Protein AF-A0A7S9KYA9-F1 (afdb_monomer_lite)

Radius of gyration: 13.31 Å; chains: 1; bounding box: 33×30×32 Å

pLDDT: mean 78.44, std 15.38, range [40.72, 95.81]

Structure (mmCIF, N/CA/C/O backbone):
data_AF-A0A7S9KYA9-F1
#
_entry.id   AF-A0A7S9KYA9-F1
#
loop_
_atom_site.group_PDB
_atom_site.id
_atom_site.type_symbol
_atom_site.label_atom_id
_atom_site.label_alt_id
_atom_site.label_comp_id
_atom_site.label_asym_id
_atom_site.label_entity_id
_atom_site.label_seq_id
_atom_site.pdbx_PDB_ins_code
_atom_site.Cartn_x
_atom_site.Cartn_y
_atom_site.Cartn_z
_atom_site.occupancy
_atom_site.B_iso_or_equiv
_atom_site.auth_seq_id
_atom_site.auth_comp_id
_atom_site.auth_asym_id
_atom_site.auth_atom_id
_atom_site.pdbx_PDB_model_num
ATOM 1 N N . MET A 1 1 ? -15.526 -0.703 11.966 1.00 62.97 1 MET A N 1
ATOM 2 C CA . MET A 1 1 ? -14.620 -0.145 10.939 1.00 62.97 1 MET A CA 1
ATOM 3 C C . MET A 1 1 ? -15.340 -0.190 9.609 1.00 62.97 1 MET A C 1
ATOM 5 O O . MET A 1 1 ? -16.038 -1.167 9.370 1.00 62.97 1 MET A O 1
ATOM 9 N N . LYS A 1 2 ? -15.232 0.867 8.797 1.00 73.31 2 LYS A N 1
ATOM 10 C CA . LYS A 1 2 ? -15.683 0.812 7.404 1.00 73.31 2 LYS A CA 1
ATOM 11 C C . LYS A 1 2 ? -14.736 -0.103 6.628 1.00 73.31 2 LYS A C 1
ATOM 13 O O . LYS A 1 2 ? -13.529 -0.083 6.872 1.00 73.31 2 LYS A O 1
ATOM 18 N N . THR A 1 3 ? -15.306 -0.892 5.733 1.00 82.31 3 THR A N 1
ATOM 19 C CA . THR A 1 3 ? -14.563 -1.719 4.786 1.00 82.31 3 THR A CA 1
ATOM 20 C C . THR A 1 3 ? -14.681 -1.065 3.420 1.00 82.31 3 THR A C 1
ATOM 22 O O . THR A 1 3 ? -15.788 -0.685 3.031 1.00 82.31 3 THR A O 1
ATOM 25 N N . ILE A 1 4 ? -13.572 -0.912 2.707 1.00 89.50 4 ILE A N 1
ATOM 26 C CA . ILE A 1 4 ? -13.583 -0.422 1.327 1.00 89.50 4 ILE A CA 1
ATOM 27 C C . ILE A 1 4 ? -13.440 -1.590 0.357 1.00 89.50 4 ILE A C 1
ATOM 29 O O . ILE A 1 4 ? -12.759 -2.575 0.643 1.00 89.50 4 ILE A O 1
ATOM 33 N N . ALA A 1 5 ? -14.110 -1.487 -0.790 1.00 91.75 5 ALA A N 1
ATOM 34 C CA . ALA A 1 5 ? -13.909 -2.435 -1.877 1.00 91.75 5 ALA A CA 1
ATOM 35 C C . ALA A 1 5 ? -12.469 -2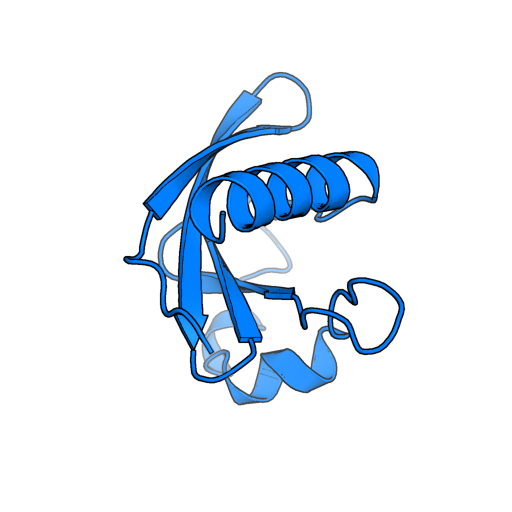.312 -2.413 1.00 91.75 5 ALA A C 1
ATOM 37 O O . ALA A 1 5 ? -11.933 -1.196 -2.415 1.00 91.75 5 ALA A O 1
ATOM 38 N N . PRO A 1 6 ? -11.863 -3.416 -2.891 1.00 93.81 6 PRO A N 1
ATOM 39 C CA . PRO A 1 6 ? -10.582 -3.356 -3.579 1.00 93.81 6 PRO A CA 1
ATOM 40 C C . PRO A 1 6 ? -10.620 -2.344 -4.721 1.00 93.81 6 PRO A C 1
ATOM 42 O O . PRO A 1 6 ? -11.648 -2.178 -5.386 1.00 93.81 6 PRO A O 1
ATOM 45 N N . PHE A 1 7 ? -9.506 -1.662 -4.943 1.00 95.19 7 PHE A N 1
ATOM 46 C CA . PHE A 1 7 ? -9.413 -0.658 -5.991 1.00 95.19 7 PHE A CA 1
ATOM 47 C C . PHE A 1 7 ? -8.021 -0.600 -6.589 1.00 95.19 7 PHE A C 1
ATOM 49 O O . PHE A 1 7 ? -7.042 -0.978 -5.957 1.00 95.19 7 PHE A O 1
ATOM 56 N N . GLU A 1 8 ? -7.945 -0.091 -7.808 1.00 95.81 8 GLU A N 1
ATOM 57 C CA . GLU A 1 8 ? -6.686 0.141 -8.500 1.00 95.81 8 GLU A CA 1
ATOM 58 C C . GLU A 1 8 ? -6.340 1.627 -8.465 1.00 95.81 8 GLU A C 1
ATOM 60 O O . GLU A 1 8 ? -7.226 2.490 -8.437 1.00 95.81 8 GLU A O 1
ATOM 65 N N . MET A 1 9 ? -5.046 1.925 -8.466 1.00 94.06 9 MET A N 1
ATOM 66 C CA . MET A 1 9 ? -4.537 3.279 -8.609 1.00 94.06 9 MET A CA 1
ATOM 67 C C . MET A 1 9 ? -3.304 3.306 -9.506 1.00 94.06 9 MET A C 1
ATOM 69 O O . MET A 1 9 ? -2.482 2.389 -9.498 1.00 94.06 9 MET A O 1
ATOM 73 N N . HIS A 1 10 ? -3.189 4.391 -10.268 1.00 92.00 10 HIS A N 1
ATOM 74 C CA . HIS A 1 10 ? -2.005 4.680 -11.060 1.00 92.00 10 HIS A CA 1
ATOM 75 C C . HIS A 1 10 ? -0.962 5.366 -10.188 1.00 92.00 10 HIS A C 1
ATOM 77 O O . HIS A 1 10 ? -1.268 6.321 -9.467 1.00 92.00 10 HIS A O 1
ATOM 83 N N . ILE A 1 11 ? 0.270 4.898 -10.296 1.00 88.62 11 ILE A N 1
ATOM 84 C CA . ILE A 1 11 ? 1.429 5.501 -9.653 1.00 88.62 11 ILE A CA 1
ATOM 85 C C . ILE A 1 11 ? 2.431 5.905 -10.727 1.00 88.62 11 ILE A C 1
ATOM 87 O O . ILE A 1 11 ? 2.460 5.309 -11.804 1.00 88.62 11 ILE A O 1
ATOM 91 N N . ASP A 1 12 ? 3.230 6.924 -10.438 1.00 84.31 12 ASP A N 1
ATOM 92 C CA . ASP A 1 12 ? 4.403 7.253 -11.241 1.00 84.31 12 ASP A CA 1
ATOM 93 C C . ASP A 1 12 ? 5.646 6.805 -10.480 1.00 84.31 12 ASP A C 1
ATOM 95 O O . ASP A 1 12 ? 5.839 7.181 -9.321 1.00 84.31 12 ASP A O 1
ATOM 99 N N . GLN A 1 13 ? 6.467 5.987 -11.128 1.00 77.25 13 GLN A N 1
ATOM 100 C CA . GLN A 1 13 ? 7.780 5.622 -10.629 1.00 77.25 13 GLN A CA 1
ATOM 101 C C . GLN A 1 13 ? 8.802 5.846 -11.734 1.00 77.25 13 GLN A C 1
ATOM 103 O O . GLN A 1 13 ? 8.744 5.224 -12.795 1.00 77.25 13 GLN A O 1
ATOM 108 N N . ASP A 1 14 ? 9.723 6.775 -11.487 1.00 77.31 14 ASP A N 1
ATOM 109 C CA . ASP A 1 14 ? 10.787 7.149 -12.420 1.00 77.31 14 ASP A CA 1
ATOM 110 C C . ASP A 1 14 ? 10.266 7.527 -13.823 1.00 77.31 14 ASP A C 1
ATOM 112 O O . ASP A 1 14 ? 10.882 7.206 -14.844 1.00 77.31 14 ASP A O 1
ATOM 116 N N . GLY A 1 15 ? 9.111 8.206 -13.889 1.00 79.00 15 GLY A N 1
ATOM 117 C CA . GLY A 1 15 ? 8.477 8.624 -15.143 1.00 79.00 15 GLY A CA 1
ATOM 118 C C . GLY A 1 15 ? 7.760 7.502 -15.899 1.00 79.00 15 GLY A C 1
ATOM 119 O O . GLY A 1 15 ? 7.402 7.681 -17.068 1.00 79.00 15 GLY A O 1
ATOM 120 N N . LYS A 1 16 ? 7.567 6.338 -15.268 1.00 81.88 16 LYS 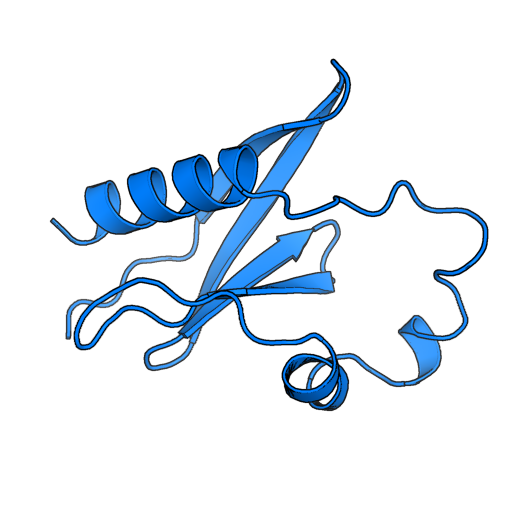A N 1
ATOM 121 C CA . LYS A 1 16 ? 6.721 5.255 -15.770 1.00 81.88 16 LYS A CA 1
ATOM 122 C C . LYS A 1 16 ? 5.438 5.194 -14.960 1.00 81.88 16 LYS A C 1
ATOM 124 O O . LYS A 1 16 ? 5.470 5.126 -13.734 1.00 81.88 16 LYS A O 1
ATOM 129 N N . SER A 1 17 ? 4.310 5.166 -15.667 1.00 86.19 17 SER A N 1
ATOM 130 C CA . SER A 1 17 ? 3.023 4.906 -15.035 1.00 86.19 17 SER A CA 1
ATOM 131 C C . SER A 1 17 ? 2.842 3.406 -14.829 1.00 86.19 17 SER A C 1
ATOM 133 O O . SER A 1 17 ? 2.815 2.647 -15.797 1.00 86.19 17 SER A O 1
ATOM 135 N N . GLU A 1 18 ? 2.687 3.007 -13.574 1.00 89.62 18 GLU A N 1
ATOM 136 C CA . GLU A 1 18 ? 2.394 1.639 -13.148 1.00 89.62 18 GLU A CA 1
ATOM 137 C C . GLU A 1 18 ? 1.007 1.592 -12.493 1.00 89.62 18 GLU A C 1
ATOM 139 O O . GLU A 1 18 ? 0.490 2.610 -12.023 1.00 89.62 18 GLU A O 1
ATOM 144 N N . VAL A 1 19 ? 0.391 0.409 -12.458 1.00 91.44 19 VAL A N 1
ATOM 145 C CA . VAL A 1 19 ? -0.903 0.192 -11.794 1.00 91.44 19 VAL A CA 1
ATOM 146 C C . VAL A 1 19 ? -0.710 -0.732 -10.608 1.00 91.44 19 VAL A C 1
ATOM 148 O O . VAL A 1 19 ? -0.243 -1.857 -10.768 1.00 91.44 19 VAL A O 1
ATOM 151 N N . ILE A 1 20 ? -1.121 -0.277 -9.428 1.00 92.25 20 ILE A N 1
ATOM 152 C CA . ILE A 1 20 ? -1.177 -1.100 -8.219 1.00 92.25 20 ILE A CA 1
ATOM 153 C C . ILE A 1 20 ? -2.627 -1.309 -7.798 1.00 92.25 20 ILE A C 1
ATOM 155 O O . ILE A 1 20 ? -3.482 -0.443 -7.994 1.00 92.25 20 ILE A O 1
ATOM 159 N N . SER A 1 21 ? -2.896 -2.452 -7.184 1.00 93.69 21 SER A N 1
ATOM 160 C CA . SER A 1 21 ? -4.173 -2.762 -6.555 1.00 93.69 21 SER A CA 1
ATOM 161 C C . SER A 1 21 ? -4.032 -2.645 -5.043 1.00 93.69 21 SER A C 1
ATOM 163 O O . SER A 1 21 ? -3.055 -3.105 -4.458 1.00 93.69 21 SER A O 1
ATOM 165 N N . ILE A 1 22 ? -5.022 -2.041 -4.402 1.00 94.31 22 ILE A N 1
ATOM 166 C CA . ILE A 1 22 ? -5.126 -1.929 -2.954 1.00 94.31 22 ILE A CA 1
ATOM 167 C C . ILE A 1 22 ? -6.282 -2.806 -2.494 1.00 94.31 22 ILE A C 1
ATOM 169 O O . ILE A 1 22 ? -7.419 -2.649 -2.948 1.00 94.31 22 ILE A O 1
ATOM 173 N N . GLN A 1 23 ? -5.994 -3.713 -1.568 1.00 93.19 23 GLN A N 1
ATOM 174 C CA . GLN A 1 23 ? -6.977 -4.606 -0.971 1.00 93.19 23 GLN A CA 1
ATOM 175 C C . GLN A 1 23 ? -6.967 -4.443 0.545 1.00 93.19 23 GLN A C 1
ATOM 177 O O . GLN A 1 23 ? -5.916 -4.478 1.177 1.00 93.19 23 GLN A O 1
ATOM 182 N N . GLN A 1 24 ? -8.144 -4.277 1.145 1.00 90.31 24 GLN A N 1
ATOM 183 C CA . GLN A 1 24 ? -8.258 -4.278 2.597 1.00 90.31 24 GLN A CA 1
ATOM 184 C C . GLN A 1 24 ? -8.373 -5.716 3.107 1.00 90.31 24 GLN A C 1
ATOM 186 O O . GLN A 1 24 ? -9.283 -6.441 2.708 1.00 90.31 24 GLN A O 1
ATOM 191 N N . GLU A 1 25 ? -7.493 -6.096 4.030 1.00 87.31 25 GLU A N 1
ATOM 192 C CA . GLU A 1 25 ? -7.574 -7.349 4.773 1.00 87.31 25 GLU A CA 1
ATOM 193 C C . GLU A 1 25 ? -7.621 -7.082 6.278 1.00 87.31 25 GLU A C 1
ATOM 195 O O . GLU A 1 25 ? -6.659 -6.610 6.887 1.00 87.31 25 GLU A O 1
ATOM 200 N N . HIS A 1 26 ? -8.766 -7.374 6.895 1.00 85.00 26 HIS A N 1
ATOM 201 C CA . HIS A 1 26 ? -9.094 -6.972 8.261 1.00 85.00 26 HIS A CA 1
ATOM 202 C C . HIS A 1 26 ? -8.873 -5.463 8.490 1.00 85.00 26 HIS A C 1
ATOM 204 O O . HIS A 1 26 ? -9.623 -4.615 7.997 1.00 85.00 26 HIS A O 1
ATOM 210 N N . THR A 1 27 ? -7.856 -5.124 9.282 1.00 85.56 27 THR A N 1
ATOM 211 C CA . THR A 1 27 ? -7.454 -3.751 9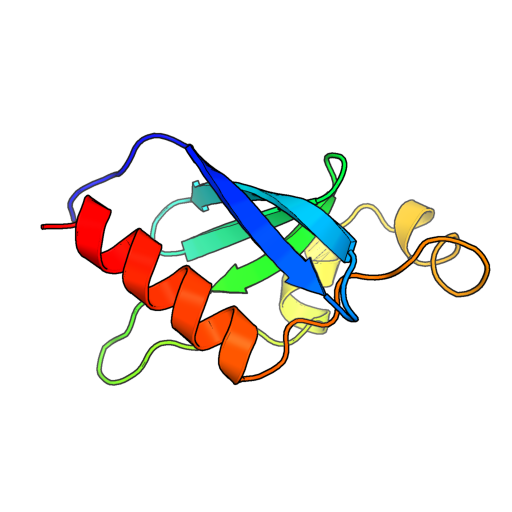.576 1.00 85.56 27 THR A CA 1
ATOM 212 C C . THR A 1 27 ? -6.281 -3.298 8.726 1.00 85.56 27 THR A C 1
ATOM 214 O O . THR A 1 27 ? -5.877 -2.165 8.886 1.00 85.56 27 THR A O 1
ATOM 217 N N . LEU A 1 28 ? -5.725 -4.134 7.853 1.00 89.56 28 LEU A N 1
ATOM 218 C CA . LEU A 1 28 ? -4.548 -3.841 7.041 1.00 89.56 28 LEU A CA 1
ATOM 219 C C . LEU A 1 28 ? -4.946 -3.544 5.593 1.00 89.56 28 LEU A C 1
ATOM 221 O O . LEU A 1 28 ? -6.003 -3.966 5.129 1.00 89.56 28 LEU A O 1
ATOM 225 N N . PHE A 1 29 ? -4.074 -2.848 4.876 1.00 91.44 29 PHE A N 1
ATOM 226 C CA . PHE A 1 29 ? -4.213 -2.571 3.452 1.00 91.44 29 PHE A CA 1
ATOM 227 C C . PHE A 1 29 ? -3.011 -3.146 2.719 1.00 91.44 29 PHE A C 1
ATOM 229 O O . PHE A 1 29 ? -1.883 -2.701 2.908 1.00 91.44 29 PHE A O 1
ATOM 236 N N . GLU A 1 30 ? -3.252 -4.161 1.907 1.00 91.19 30 GLU A N 1
ATOM 237 C CA . GLU A 1 30 ? -2.244 -4.797 1.074 1.00 91.19 30 GLU A CA 1
ATOM 238 C C . GLU A 1 30 ? -2.094 -4.006 -0.226 1.00 91.19 30 GLU A C 1
ATOM 240 O O . GLU A 1 30 ? -3.083 -3.643 -0.867 1.00 91.19 30 GLU A O 1
ATOM 245 N N . ILE A 1 31 ? -0.845 -3.730 -0.591 1.00 90.94 31 ILE A N 1
ATOM 246 C CA . ILE A 1 31 ? -0.456 -3.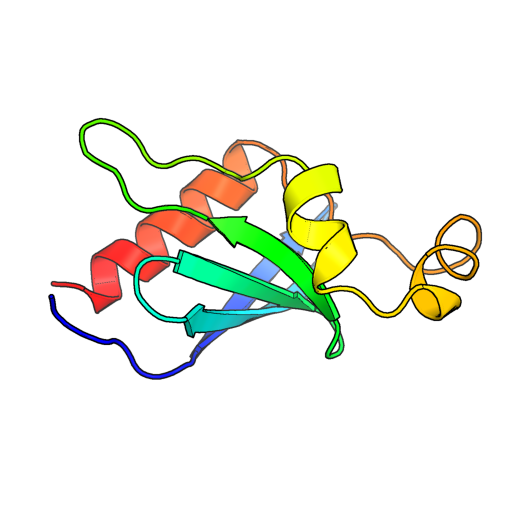095 -1.844 1.00 90.94 31 ILE A CA 1
ATOM 247 C C . ILE A 1 31 ? 0.027 -4.206 -2.765 1.00 90.94 31 ILE A C 1
ATOM 249 O O . ILE A 1 31 ? 0.990 -4.906 -2.443 1.00 90.94 31 ILE A O 1
ATOM 253 N N . ILE A 1 32 ? -0.643 -4.367 -3.898 1.00 87.88 32 ILE A N 1
ATOM 254 C CA . ILE A 1 32 ? -0.447 -5.476 -4.823 1.00 87.88 32 ILE A CA 1
ATOM 255 C C . ILE A 1 32 ? 0.009 -4.925 -6.174 1.00 87.88 32 ILE A C 1
ATOM 257 O O . ILE A 1 32 ? -0.632 -4.044 -6.741 1.00 87.88 32 ILE A O 1
ATOM 261 N N . HIS A 1 33 ? 1.088 -5.471 -6.724 1.00 87.00 33 HIS A N 1
ATOM 262 C CA . HIS A 1 33 ? 1.554 -5.192 -8.085 1.00 87.00 33 HIS A CA 1
ATOM 263 C C . HIS A 1 33 ? 1.775 -6.509 -8.815 1.00 87.00 33 HIS A C 1
ATOM 265 O O . HIS A 1 33 ? 2.367 -7.435 -8.265 1.00 87.00 33 HIS A O 1
ATOM 271 N N . HIS A 1 34 ? 1.230 -6.625 -10.028 1.00 84.31 34 HIS A N 1
ATOM 272 C CA . HIS A 1 34 ? 1.295 -7.851 -10.837 1.00 84.31 34 HIS A CA 1
ATOM 273 C C . HIS A 1 34 ? 0.891 -9.132 -10.075 1.00 84.31 34 HIS A C 1
ATOM 275 O O . HIS A 1 34 ? 1.502 -10.187 -10.227 1.00 84.31 34 HIS A O 1
ATOM 281 N N . GLY A 1 35 ? -0.154 -9.037 -9.243 1.00 78.50 35 GLY A N 1
ATOM 282 C CA . GLY A 1 35 ? -0.675 -10.161 -8.455 1.00 78.50 35 GLY A CA 1
ATOM 283 C C . GLY A 1 35 ? 0.137 -10.510 -7.203 1.00 78.50 35 GLY A C 1
ATOM 284 O O . GLY A 1 35 ? -0.184 -11.494 -6.542 1.00 78.50 35 GLY A O 1
ATOM 285 N N . ARG A 1 36 ? 1.158 -9.715 -6.857 1.00 79.06 36 ARG A N 1
ATOM 286 C CA . ARG A 1 36 ? 2.037 -9.934 -5.701 1.00 79.06 36 ARG A CA 1
ATOM 287 C C . ARG A 1 36 ? 1.901 -8.822 -4.680 1.00 79.06 36 ARG A C 1
ATOM 289 O O . ARG A 1 36 ? 1.880 -7.652 -5.051 1.00 79.06 36 ARG A O 1
ATOM 296 N N . VAL A 1 37 ? 1.873 -9.175 -3.398 1.00 83.75 37 VAL A N 1
ATOM 297 C CA . VAL A 1 37 ? 1.911 -8.188 -2.312 1.00 83.75 37 VAL A CA 1
ATOM 298 C C . VAL A 1 37 ? 3.319 -7.598 -2.235 1.00 83.75 37 VAL A C 1
ATOM 300 O O . VAL A 1 37 ? 4.277 -8.304 -1.932 1.00 83.75 37 VAL A O 1
ATOM 303 N N . ILE A 1 38 ? 3.435 -6.299 -2.503 1.00 83.69 38 ILE A N 1
ATOM 304 C CA . ILE A 1 38 ? 4.693 -5.537 -2.448 1.00 83.69 38 ILE A CA 1
ATOM 305 C C . ILE A 1 38 ? 4.805 -4.678 -1.183 1.00 83.69 38 ILE A C 1
ATOM 307 O O . ILE A 1 38 ? 5.878 -4.175 -0.863 1.00 83.69 38 ILE A O 1
ATOM 311 N N . GLY A 1 39 ? 3.707 -4.517 -0.443 1.00 86.00 39 GLY A N 1
ATOM 312 C CA . GLY A 1 39 ? 3.677 -3.763 0.803 1.00 86.00 39 GLY A CA 1
ATOM 313 C C . GLY A 1 39 ? 2.385 -3.980 1.573 1.00 86.00 39 GLY A C 1
ATOM 314 O O . GLY A 1 39 ? 1.371 -4.388 1.011 1.00 86.00 39 GLY A O 1
ATOM 315 N N . VAL A 1 40 ? 2.415 -3.692 2.871 1.00 89.62 40 VAL A N 1
ATOM 316 C CA . VAL A 1 40 ? 1.225 -3.721 3.724 1.00 89.62 40 VAL A CA 1
ATOM 317 C C . VAL A 1 40 ? 1.221 -2.475 4.592 1.00 89.62 40 VAL A C 1
ATOM 319 O O . VAL A 1 40 ? 2.152 -2.240 5.359 1.00 89.62 40 VAL A O 1
ATOM 322 N N . LEU A 1 41 ? 0.165 -1.680 4.471 1.00 90.81 41 LEU A N 1
ATOM 323 C CA . LEU A 1 41 ? -0.081 -0.506 5.288 1.00 90.81 41 LEU A CA 1
ATOM 324 C C . LEU A 1 41 ? -1.010 -0.862 6.440 1.00 90.81 41 LEU A C 1
ATOM 326 O O . LEU A 1 41 ? -2.074 -1.457 6.263 1.00 90.81 41 LEU A O 1
ATOM 330 N N . LYS A 1 42 ? -0.615 -0.452 7.637 1.00 88.50 42 LYS A N 1
ATOM 331 C CA . LYS A 1 42 ? -1.445 -0.517 8.826 1.00 88.50 42 LYS A CA 1
ATOM 332 C C . LYS A 1 42 ? -1.978 0.890 9.120 1.00 88.50 42 LYS A C 1
ATOM 334 O O . LYS A 1 42 ? -1.169 1.794 9.346 1.00 88.50 42 LYS A O 1
ATOM 339 N N . PRO A 1 43 ? -3.307 1.093 9.115 1.00 80.81 43 PRO A N 1
ATOM 340 C CA . PRO A 1 43 ? -3.914 2.343 9.517 1.00 80.81 43 PRO A CA 1
ATOM 341 C C . PRO A 1 43 ? -3.606 2.617 10.992 1.00 80.81 43 PRO A C 1
ATOM 343 O O . PRO A 1 43 ? -3.429 1.679 11.784 1.00 80.81 43 PRO A O 1
ATOM 346 N N . PRO A 1 44 ? -3.550 3.896 11.368 1.00 71.88 44 PRO A N 1
ATOM 347 C CA . PRO A 1 44 ? -3.108 4.278 12.685 1.00 71.88 44 PRO A CA 1
ATOM 348 C C . PRO A 1 44 ? -4.021 3.878 13.834 1.00 71.88 44 PRO A C 1
ATOM 350 O O . PRO A 1 44 ? -5.245 3.837 13.712 1.00 71.88 44 PRO A O 1
ATOM 353 N N . GLY A 1 45 ? -3.387 3.752 15.003 1.00 64.44 45 GLY A N 1
ATOM 354 C CA . GLY A 1 45 ? -3.890 4.440 16.194 1.00 64.44 45 GLY A CA 1
ATOM 355 C C . GLY A 1 45 ? -3.466 5.924 16.248 1.00 64.44 45 GLY A C 1
ATOM 356 O O . GLY A 1 45 ? -4.258 6.733 16.717 1.00 64.44 45 GLY A O 1
ATOM 357 N N . GLU A 1 46 ? -2.270 6.274 15.729 1.00 60.06 46 GLU A N 1
ATOM 358 C CA . GLU A 1 46 ? -1.711 7.649 15.659 1.00 60.06 46 GLU A CA 1
ATOM 359 C C . GLU A 1 46 ? -1.186 8.040 14.249 1.00 60.06 46 GLU A C 1
ATOM 361 O O . GLU A 1 46 ? -1.784 8.929 13.657 1.00 60.06 46 GLU A O 1
ATOM 366 N N . ASP A 1 47 ? -0.204 7.332 13.648 1.00 77.56 47 ASP A N 1
ATOM 367 C CA . ASP A 1 47 ? 0.182 7.473 12.211 1.00 77.56 47 ASP A CA 1
ATOM 368 C C . ASP A 1 47 ? 0.138 6.164 11.375 1.00 77.56 47 ASP A C 1
ATOM 370 O O . ASP A 1 47 ? 0.246 5.059 11.919 1.00 77.56 47 ASP A O 1
ATOM 374 N N . TRP A 1 48 ? -0.028 6.277 10.044 1.00 85.81 48 TRP A N 1
ATOM 375 C CA . TRP A 1 48 ? 0.011 5.142 9.102 1.00 85.81 48 TRP A CA 1
ATOM 376 C C . TRP A 1 48 ? 1.403 4.504 9.056 1.00 85.81 48 TRP A C 1
ATOM 378 O O . TRP A 1 48 ? 2.410 5.197 8.930 1.00 85.81 48 TRP A O 1
ATOM 388 N N . GLN A 1 49 ? 1.465 3.171 9.110 1.00 87.50 49 GLN A N 1
ATOM 389 C CA . GLN A 1 49 ? 2.730 2.431 9.137 1.00 87.50 49 GLN A CA 1
ATOM 390 C C . GLN A 1 49 ? 2.840 1.461 7.963 1.00 87.50 49 GLN A C 1
ATOM 392 O O . GLN A 1 49 ? 2.000 0.574 7.810 1.00 87.50 49 GLN A O 1
ATOM 397 N N . LEU A 1 50 ? 3.907 1.589 7.170 1.00 87.06 50 LEU A N 1
ATOM 398 C CA . LEU A 1 50 ? 4.327 0.545 6.237 1.00 87.06 50 LEU A CA 1
ATOM 399 C C . LEU A 1 50 ? 5.014 -0.567 7.034 1.00 87.06 50 LEU A C 1
ATOM 401 O O . LEU A 1 50 ? 6.011 -0.321 7.715 1.00 87.06 50 LEU A O 1
ATOM 405 N N . LEU A 1 51 ? 4.453 -1.774 6.990 1.00 84.00 51 LEU A N 1
ATOM 406 C CA . LEU A 1 51 ? 5.009 -2.913 7.709 1.00 84.00 51 LEU A CA 1
ATOM 407 C C . LEU A 1 51 ? 6.335 -3.356 7.072 1.00 84.00 51 LEU A C 1
ATOM 409 O O . LEU A 1 51 ? 6.464 -3.333 5.846 1.00 84.00 51 LEU A O 1
ATOM 413 N N . PRO A 1 52 ? 7.320 -3.769 7.888 1.00 75.12 52 PRO A N 1
ATOM 414 C CA . PRO A 1 52 ? 8.595 -4.249 7.380 1.00 75.12 52 PRO A CA 1
ATOM 415 C C . PRO A 1 52 ? 8.406 -5.551 6.595 1.00 75.12 52 PRO A C 1
ATOM 417 O O . PRO A 1 52 ? 7.524 -6.358 6.903 1.00 75.12 52 PRO A O 1
ATOM 420 N N . PHE A 1 53 ? 9.242 -5.750 5.575 1.00 68.31 53 PHE A N 1
ATOM 421 C CA . PHE A 1 53 ? 9.104 -6.841 4.610 1.00 68.31 53 PHE A CA 1
ATOM 422 C C . PHE A 1 53 ? 9.062 -8.220 5.275 1.00 68.31 53 PHE A C 1
ATOM 424 O O . PHE A 1 53 ? 8.307 -9.078 4.838 1.00 68.31 53 PHE A O 1
ATOM 431 N N . GLU A 1 54 ? 9.790 -8.432 6.371 1.00 67.31 54 GLU A N 1
ATOM 432 C CA . GLU A 1 54 ? 9.819 -9.696 7.115 1.00 67.31 54 GLU A CA 1
ATOM 433 C C . GLU A 1 54 ? 8.437 -10.098 7.649 1.00 67.31 54 GLU A C 1
ATOM 435 O O . GLU A 1 54 ? 8.121 -11.282 7.703 1.00 67.31 54 GLU A O 1
ATOM 440 N N . GLN A 1 55 ? 7.589 -9.124 7.996 1.00 66.38 55 GLN A N 1
ATOM 441 C CA . GLN A 1 55 ? 6.211 -9.373 8.440 1.00 66.38 55 GLN A CA 1
ATOM 442 C C . GLN A 1 55 ? 5.261 -9.673 7.273 1.00 66.38 55 GLN A C 1
ATOM 444 O O . GLN A 1 55 ? 4.171 -10.205 7.474 1.00 66.38 55 GLN A O 1
ATOM 449 N N . ILE A 1 56 ? 5.660 -9.313 6.054 1.00 67.06 56 ILE A N 1
ATOM 450 C CA . ILE A 1 56 ? 4.902 -9.532 4.820 1.00 67.06 56 ILE A CA 1
ATOM 451 C C . ILE A 1 56 ? 5.368 -10.826 4.141 1.00 67.06 56 ILE A C 1
ATOM 453 O O . ILE A 1 56 ? 4.569 -11.509 3.512 1.00 67.06 56 ILE A O 1
ATOM 457 N N . ALA A 1 57 ? 6.634 -11.211 4.316 1.00 59.62 57 ALA A N 1
ATOM 458 C CA . ALA A 1 57 ? 7.254 -12.378 3.699 1.00 59.62 57 ALA A CA 1
ATOM 459 C C . ALA A 1 57 ? 6.557 -13.697 4.061 1.00 59.62 57 ALA A C 1
ATOM 461 O O . ALA A 1 57 ? 6.525 -14.598 3.235 1.00 59.62 57 ALA A O 1
ATOM 462 N N . GLU A 1 58 ? 5.928 -13.809 5.236 1.00 60.78 58 GLU A N 1
ATOM 463 C CA . GLU A 1 58 ? 5.102 -14.979 5.585 1.00 60.78 58 GLU A CA 1
ATOM 464 C C . GLU A 1 58 ? 3.844 -15.114 4.707 1.00 60.78 58 GLU A C 1
ATOM 466 O O . GLU A 1 58 ? 3.302 -16.210 4.560 1.00 60.78 58 GLU A O 1
ATOM 471 N N . LYS A 1 59 ? 3.385 -14.012 4.099 1.00 58.97 59 LYS A N 1
ATOM 472 C CA . LYS A 1 59 ? 2.281 -13.980 3.128 1.00 58.97 59 LYS A CA 1
ATOM 473 C C . LYS A 1 59 ? 2.750 -14.138 1.681 1.00 58.97 59 LYS A C 1
ATOM 475 O O . LYS A 1 59 ? 1.930 -14.423 0.812 1.00 58.97 59 LYS A O 1
ATOM 480 N N . ILE A 1 60 ? 4.042 -13.946 1.415 1.00 59.88 60 ILE A N 1
ATOM 481 C CA . ILE A 1 60 ? 4.634 -14.082 0.083 1.00 59.88 60 ILE A CA 1
ATOM 482 C C . ILE A 1 60 ? 5.115 -15.531 -0.066 1.00 59.88 60 ILE A C 1
ATOM 484 O O . ILE A 1 60 ? 5.917 -15.998 0.743 1.00 59.88 60 ILE A O 1
ATOM 488 N N . PRO A 1 61 ? 4.666 -16.282 -1.082 1.00 55.72 61 PRO A N 1
ATOM 489 C CA . PRO A 1 61 ? 5.165 -17.632 -1.288 1.00 55.72 61 PRO A CA 1
ATOM 490 C C . PRO A 1 61 ? 6.694 -17.633 -1.446 1.00 55.72 61 PRO A C 1
ATOM 492 O O . PRO A 1 61 ? 7.239 -16.892 -2.262 1.00 55.72 61 PRO A O 1
ATOM 495 N N . LEU A 1 62 ? 7.392 -18.490 -0.691 1.00 50.88 62 LEU A N 1
ATOM 496 C CA . LEU A 1 62 ? 8.865 -18.527 -0.622 1.00 50.88 62 LEU A CA 1
ATOM 497 C C . LEU A 1 62 ? 9.553 -18.638 -1.997 1.00 50.88 62 LEU A C 1
ATOM 499 O O . LEU A 1 62 ? 10.667 -18.154 -2.170 1.00 50.88 62 LEU A O 1
ATOM 503 N N . PHE A 1 63 ? 8.884 -19.233 -2.989 1.00 49.19 63 PHE A N 1
ATOM 504 C CA . PHE A 1 63 ? 9.404 -19.370 -4.352 1.00 49.19 63 PHE A CA 1
ATOM 505 C C . PHE A 1 63 ? 9.426 -18.054 -5.154 1.00 49.19 63 PHE A C 1
ATOM 507 O O . PHE A 1 63 ? 10.092 -17.987 -6.183 1.00 49.19 63 PHE A O 1
ATOM 514 N N . GLU A 1 64 ? 8.722 -17.009 -4.712 1.00 49.97 64 GLU A N 1
ATOM 515 C CA . GLU A 1 64 ? 8.748 -15.684 -5.348 1.00 49.97 64 GLU A CA 1
ATOM 516 C C . GLU A 1 64 ? 9.874 -14.787 -4.812 1.00 49.97 64 GLU A C 1
ATOM 518 O O . GLU A 1 64 ? 10.251 -13.819 -5.470 1.00 49.97 64 GLU A O 1
ATOM 523 N N . ILE A 1 65 ? 10.449 -15.124 -3.651 1.00 51.78 65 ILE A N 1
ATOM 524 C CA . ILE A 1 65 ? 11.520 -14.351 -3.003 1.00 51.78 65 ILE A CA 1
ATOM 525 C C . ILE A 1 65 ? 12.835 -14.477 -3.791 1.00 51.78 65 ILE A C 1
ATOM 527 O O . ILE A 1 65 ? 13.532 -13.483 -3.995 1.00 51.78 65 ILE A O 1
ATOM 531 N N . ASP A 1 66 ? 13.146 -15.674 -4.300 1.00 44.00 66 ASP A N 1
ATOM 532 C CA . ASP A 1 66 ? 14.386 -15.940 -5.046 1.00 44.00 66 ASP A CA 1
ATOM 533 C C . ASP A 1 66 ? 14.363 -15.425 -6.498 1.00 44.00 66 ASP A C 1
ATOM 535 O O . ASP A 1 66 ? 15.415 -15.150 -7.073 1.00 44.00 66 ASP A O 1
ATOM 539 N N . LEU A 1 67 ? 13.182 -15.231 -7.097 1.00 46.09 67 LEU A N 1
ATOM 540 C CA . LEU A 1 67 ? 13.046 -14.744 -8.480 1.00 46.09 67 LEU A CA 1
ATOM 541 C C . LEU A 1 67 ? 13.241 -13.219 -8.615 1.00 46.09 67 LEU A C 1
ATOM 543 O O . LEU A 1 67 ? 13.404 -12.715 -9.725 1.00 46.09 67 LEU A O 1
ATOM 547 N N . ASN A 1 68 ? 13.245 -12.480 -7.501 1.00 46.91 68 ASN A N 1
ATOM 548 C CA . ASN A 1 68 ? 13.123 -11.017 -7.475 1.00 46.91 68 ASN A CA 1
ATOM 549 C C . ASN A 1 68 ? 14.437 -10.240 -7.289 1.00 46.91 68 ASN A C 1
ATOM 551 O O . ASN A 1 68 ? 14.400 -9.017 -7.186 1.00 46.91 68 ASN A O 1
ATOM 555 N N . ARG A 1 69 ? 15.610 -10.887 -7.271 1.00 46.84 69 ARG A N 1
ATOM 556 C CA . ARG A 1 69 ? 16.882 -10.134 -7.254 1.00 46.84 69 ARG A CA 1
ATOM 557 C C . ARG A 1 69 ? 17.364 -9.669 -8.628 1.00 46.84 69 ARG A C 1
ATOM 559 O O . ARG A 1 69 ? 18.323 -8.904 -8.664 1.00 46.84 69 ARG A O 1
ATOM 566 N N . SER A 1 70 ? 16.760 -10.121 -9.729 1.00 40.72 70 SER A N 1
ATOM 567 C CA . SER A 1 70 ? 17.410 -10.000 -11.043 1.00 40.72 70 SER A CA 1
ATOM 568 C C . SER A 1 70 ? 16.648 -9.219 -12.114 1.00 40.72 70 SER A C 1
ATOM 570 O O . SER A 1 70 ? 17.319 -8.490 -12.827 1.00 40.72 70 SER A O 1
ATOM 572 N N . ASP A 1 71 ? 15.316 -9.317 -12.257 1.00 41.31 71 ASP A N 1
ATOM 573 C CA . ASP A 1 71 ? 14.711 -8.941 -13.559 1.00 41.31 71 ASP A CA 1
ATOM 574 C C . ASP A 1 71 ? 13.285 -8.345 -13.558 1.00 41.31 71 ASP A C 1
ATOM 576 O O . ASP A 1 71 ? 12.660 -8.248 -14.614 1.00 41.31 71 ASP A O 1
ATOM 580 N N . GLN A 1 72 ? 12.734 -7.894 -12.430 1.00 49.22 72 GLN A N 1
ATOM 581 C CA . GLN A 1 72 ? 11.457 -7.162 -12.441 1.00 49.22 72 GLN A CA 1
ATOM 582 C C . GLN A 1 72 ? 11.638 -5.833 -11.723 1.00 49.22 72 GLN A C 1
ATOM 584 O O . GLN A 1 72 ? 12.188 -5.799 -10.629 1.00 49.22 72 GLN A O 1
ATOM 589 N N . SER A 1 73 ? 11.228 -4.741 -12.369 1.00 52.09 73 SER A N 1
ATOM 590 C CA . SER A 1 73 ? 11.196 -3.391 -11.807 1.00 52.09 73 SER A CA 1
ATOM 591 C C . SER A 1 73 ? 10.374 -3.401 -10.522 1.00 52.09 73 SER A C 1
ATOM 593 O O . SER A 1 73 ? 9.150 -3.283 -10.561 1.00 52.09 73 SER A O 1
ATOM 595 N N . ALA A 1 74 ? 11.045 -3.635 -9.398 1.00 65.12 74 ALA A N 1
ATOM 596 C CA . ALA A 1 74 ? 10.418 -3.663 -8.097 1.00 65.12 74 ALA A CA 1
ATOM 597 C C . ALA A 1 74 ? 9.883 -2.258 -7.830 1.00 65.12 74 ALA A C 1
ATOM 599 O O . ALA A 1 74 ? 10.633 -1.280 -7.889 1.00 65.12 74 ALA A O 1
ATOM 600 N N . ILE A 1 75 ? 8.577 -2.142 -7.592 1.00 73.62 75 ILE A N 1
ATOM 601 C CA . ILE A 1 75 ? 8.032 -0.871 -7.135 1.00 73.62 75 ILE A CA 1
ATOM 602 C C . ILE A 1 75 ? 8.660 -0.569 -5.780 1.00 73.62 75 ILE A C 1
ATOM 604 O O . ILE A 1 75 ? 8.495 -1.339 -4.832 1.00 73.62 75 ILE A O 1
ATOM 608 N N . GLU A 1 76 ? 9.386 0.540 -5.684 1.00 78.69 76 GLU A N 1
ATOM 609 C CA . GLU A 1 76 ? 10.000 0.952 -4.431 1.00 78.69 76 GLU A CA 1
ATOM 610 C C . GLU A 1 76 ? 9.020 1.865 -3.688 1.00 78.69 76 GLU A C 1
ATOM 612 O O . GLU A 1 76 ? 8.726 2.988 -4.100 1.00 78.6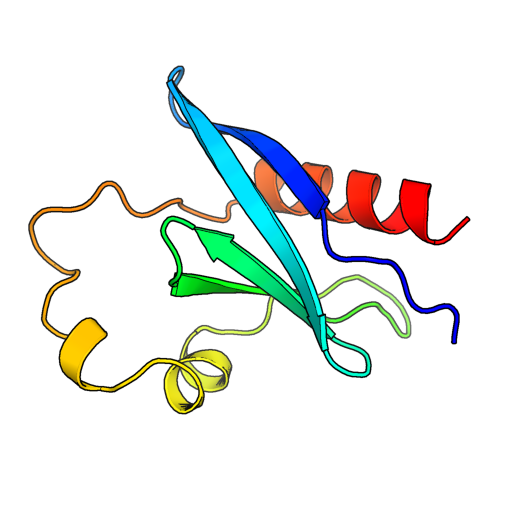9 76 GLU A O 1
ATOM 617 N N . LEU A 1 77 ? 8.478 1.365 -2.573 1.00 82.75 77 LEU A N 1
ATOM 618 C CA . LEU A 1 77 ? 7.506 2.076 -1.738 1.00 82.75 77 LEU A CA 1
ATOM 619 C C . LEU A 1 77 ? 8.179 3.172 -0.895 1.00 82.75 77 LEU A C 1
ATOM 621 O O . LEU A 1 77 ? 8.274 3.086 0.329 1.00 82.75 77 LEU A O 1
ATOM 625 N N . HIS A 1 78 ? 8.662 4.219 -1.557 1.00 82.62 78 HIS A N 1
ATOM 626 C CA . HIS A 1 78 ? 9.237 5.390 -0.903 1.00 82.62 78 HIS A CA 1
ATOM 627 C C . HIS A 1 78 ? 8.173 6.281 -0.251 1.00 82.62 78 HIS A C 1
ATOM 629 O O . HIS A 1 78 ? 6.994 6.238 -0.600 1.00 82.62 78 HIS A O 1
ATOM 635 N N . GLY A 1 79 ? 8.610 7.170 0.648 1.00 83.44 79 GLY A N 1
ATOM 636 C CA . GLY A 1 79 ? 7.734 8.079 1.399 1.00 83.44 79 GLY A CA 1
ATOM 637 C C . GLY A 1 79 ? 6.684 8.827 0.558 1.00 83.44 79 GLY A C 1
ATOM 638 O O . GLY A 1 79 ? 5.510 8.784 0.920 1.00 83.44 79 GLY A O 1
ATOM 639 N N . PRO A 1 80 ? 7.037 9.472 -0.573 1.00 87.56 80 PRO A N 1
ATOM 640 C CA . PRO A 1 80 ? 6.054 10.163 -1.413 1.00 87.56 80 PRO A CA 1
ATOM 641 C C . PRO A 1 80 ? 4.964 9.240 -1.971 1.00 87.56 80 PRO A C 1
ATOM 643 O O . PRO A 1 80 ? 3.785 9.584 -1.919 1.00 87.56 80 PRO A O 1
ATOM 646 N N . LEU A 1 81 ? 5.353 8.056 -2.450 1.00 88.19 81 LEU A N 1
ATOM 647 C CA . LEU A 1 81 ? 4.426 7.067 -2.992 1.00 88.19 81 LEU A CA 1
ATOM 648 C C . LEU A 1 81 ? 3.512 6.511 -1.895 1.00 88.19 81 LEU A C 1
ATOM 650 O O . LEU A 1 81 ? 2.299 6.436 -2.072 1.00 88.19 81 LEU A O 1
ATOM 654 N N . VAL A 1 82 ? 4.074 6.199 -0.725 1.00 89.56 82 VAL A N 1
ATOM 655 C CA . VAL A 1 82 ? 3.299 5.777 0.449 1.00 89.56 82 VAL A CA 1
ATOM 656 C C . VAL A 1 82 ? 2.268 6.841 0.833 1.00 89.56 82 VAL A C 1
ATOM 658 O O . VAL A 1 82 ? 1.106 6.506 1.046 1.00 89.56 82 VAL A O 1
ATOM 661 N N . ASN A 1 83 ? 2.649 8.121 0.849 1.00 90.19 83 ASN A N 1
ATOM 662 C CA . ASN A 1 83 ? 1.729 9.217 1.160 1.00 90.19 83 ASN A CA 1
ATOM 663 C C . ASN A 1 83 ? 0.585 9.330 0.143 1.00 90.19 83 ASN A C 1
ATOM 665 O O . ASN A 1 83 ? -0.556 9.577 0.531 1.00 90.19 83 ASN A O 1
ATOM 669 N N . GLN A 1 84 ? 0.870 9.129 -1.147 1.00 92.06 84 GLN A N 1
ATOM 670 C CA . GLN A 1 84 ? -0.158 9.103 -2.188 1.00 92.06 84 GLN A CA 1
ATOM 671 C C . GLN A 1 84 ? -1.148 7.952 -1.963 1.00 92.06 84 GLN A C 1
ATOM 673 O O . GLN A 1 84 ? -2.359 8.169 -1.999 1.00 92.06 84 GLN A O 1
ATOM 678 N N . ILE A 1 85 ? -0.644 6.745 -1.686 1.00 92.31 85 ILE A N 1
ATOM 679 C CA . ILE A 1 85 ? -1.471 5.562 -1.409 1.00 92.31 85 ILE A CA 1
ATOM 680 C 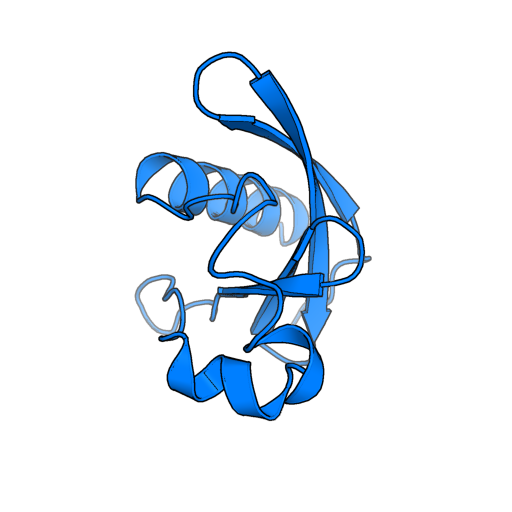C . ILE A 1 85 ? -2.355 5.801 -0.180 1.00 92.31 85 ILE A C 1
ATOM 682 O O . ILE A 1 85 ? -3.560 5.560 -0.229 1.00 92.31 85 ILE A O 1
ATOM 686 N N . VAL A 1 86 ? -1.778 6.318 0.908 1.00 92.75 86 VAL A N 1
ATOM 687 C CA . VAL A 1 86 ? -2.512 6.642 2.139 1.00 92.75 86 VAL A CA 1
ATOM 688 C C . VAL A 1 86 ? -3.633 7.643 1.863 1.00 92.75 86 VAL A C 1
ATOM 690 O O . VAL A 1 86 ? -4.771 7.395 2.257 1.00 92.75 86 VAL A O 1
ATOM 693 N N . GLY A 1 87 ? -3.351 8.729 1.136 1.00 91.88 87 GLY A N 1
ATOM 694 C CA . GLY A 1 87 ? -4.362 9.733 0.797 1.00 91.88 87 GLY A CA 1
ATOM 695 C C . GLY A 1 87 ? -5.543 9.153 0.010 1.00 91.88 87 GLY A C 1
ATOM 696 O O . GLY A 1 87 ? -6.699 9.464 0.302 1.00 91.88 87 GLY A O 1
ATOM 697 N N . GLU A 1 88 ? -5.275 8.255 -0.940 1.00 94.06 88 GLU A N 1
ATOM 698 C CA . GLU A 1 88 ? -6.325 7.561 -1.696 1.00 94.06 88 GLU A CA 1
ATOM 699 C C . GLU A 1 88 ? -7.150 6.605 -0.826 1.00 94.06 88 GLU A C 1
ATOM 701 O O . GLU A 1 88 ? -8.379 6.555 -0.946 1.00 94.06 88 GLU A O 1
ATOM 706 N N . ILE A 1 89 ? -6.508 5.875 0.091 1.00 92.06 89 ILE A N 1
ATOM 707 C CA . ILE A 1 89 ? -7.217 5.014 1.045 1.00 92.06 89 ILE A CA 1
ATOM 708 C C . ILE A 1 89 ? -8.126 5.858 1.949 1.00 92.06 89 ILE A C 1
ATOM 710 O O . ILE A 1 89 ? -9.302 5.533 2.130 1.00 92.06 89 ILE A O 1
ATOM 714 N N . GLU A 1 90 ? -7.622 6.968 2.486 1.00 91.12 90 GLU A N 1
ATOM 715 C CA . GLU A 1 90 ? -8.392 7.865 3.351 1.00 91.12 90 GLU A CA 1
ATOM 716 C C . GLU A 1 90 ? -9.585 8.495 2.633 1.00 91.12 90 GLU A C 1
ATOM 718 O O . GLU A 1 90 ? -10.677 8.559 3.202 1.00 91.12 90 GLU A O 1
ATOM 723 N N . ASN A 1 91 ? -9.416 8.908 1.374 1.00 92.00 91 ASN A N 1
ATOM 724 C CA . ASN A 1 91 ? -10.508 9.434 0.553 1.00 92.00 91 ASN A CA 1
ATOM 725 C C . ASN A 1 91 ? -11.655 8.428 0.400 1.00 92.00 91 ASN A C 1
ATOM 727 O O . ASN A 1 91 ? -12.817 8.829 0.369 1.00 92.00 91 ASN A O 1
ATOM 731 N N . ARG A 1 92 ? -11.344 7.130 0.344 1.00 90.12 92 ARG A N 1
ATOM 732 C CA . ARG A 1 92 ? -12.338 6.052 0.219 1.00 90.12 92 ARG A CA 1
ATOM 733 C C . ARG A 1 92 ? -12.945 5.621 1.550 1.00 90.12 92 ARG A C 1
ATOM 735 O O . ARG A 1 92 ? -14.037 5.058 1.563 1.00 90.12 92 ARG A O 1
ATOM 742 N N . LEU A 1 93 ? -12.249 5.853 2.663 1.00 86.06 93 LEU A N 1
ATOM 743 C CA . LEU A 1 93 ? -12.764 5.577 4.006 1.00 86.06 93 LEU A CA 1
ATOM 744 C C . LEU A 1 93 ? -13.777 6.632 4.487 1.00 86.06 93 LEU A C 1
ATOM 746 O O . LEU A 1 93 ? -14.603 6.323 5.354 1.00 86.06 93 LEU A O 1
ATOM 750 N N . ARG A 1 94 ? -13.720 7.857 3.951 1.00 79.94 94 ARG A N 1
ATOM 751 C CA . ARG A 1 94 ? -14.664 8.946 4.264 1.00 79.94 94 ARG A CA 1
ATOM 752 C C . ARG A 1 94 ? -16.097 8.596 3.868 1.00 79.94 94 ARG A C 1
ATOM 754 O O . ARG A 1 94 ? -16.988 8.845 4.714 1.00 79.94 94 ARG A O 1
#

Foldseek 3Di:
DDAFQKDKDWDDDPNDTAIWIWHDDPQKIFIGGPNFGLWIWGPDPPHIDIDDVVVCVVVGPPVVVVVPPPDDPRPDCDPVNVVVVVVVVVVRVD

Sequence (94 aa):
MKTIAPFEMHIDQDGKSEVISIQQEHTLFEIIHHGRVIGVLKPPGEDWQLLPFEQIAEKIPLFEIDLNRSDQSAIELHGPLVNQIVGEIENRLR

Organism: NCBI:txid2789740

Secondary structure (DSSP, 8-state):
---PPPEEEEEEETTEEEEEEEEEETTEEEEEETTEEEEEEEPPSSS-EEPPHHHHHTTS-HHHHGGGGTSS------HHHHHHHHHHHHHHH-